Protein AF-A0A6S7H927-F1 (afdb_monomer)

Organism: Paramuricea clavata (NCBI:txid317549)

Solvent-accessible surface area (backbone atoms only — not comparable to full-atom values): 6350 Å² total; per-residue (Å²): 134,83,66,67,72,56,60,56,52,51,49,53,50,50,52,50,60,61,37,54,72,69,76,66,60,77,86,79,72,74,69,70,82,74,54,100,73,78,72,59,30,56,76,40,68,80,54,40,46,92,42,86,48,85,39,76,27,21,25,46,38,77,86,79,74,41,64,42,81,46,64,28,10,80,40,80,70,60,70,22,63,25,83,43,60,63,61,36,35,46,73,63,70,40,72,84,62,96,80,82,72,133

Foldseek 3Di:
DDDVVVVVVVVVVVVCVVCVVVPPDPPPPPPDPCDPPNDQQLPDDFDQDDAQDFQWWWFQDPVVRAIDIDGHRPDDGDSRTHNDRVVRCCSRVNPPPVPPDD

Sequence (102 aa):
MANSRHLLWTVVVFVVLLCGVYYWGPSVSQAETHDANGTNPCFEPKFVGPCRAAMPRYYYNQQSKACEMFIFGGCSANGNNFVKKEDCEITCLGHPTPSQGP

Nearest PDB structures (foldseek):
  3t62-assembly1_D  TM=9.738E-01  e=9.357E-07  Stichodactyla helianthus
  2ody-assembly2_F  TM=9.425E-01  e=8.196E-07  Rhipicephalus microplus
  3m7q-assembly1_B  TM=9.640E-01  e=1.303E-06  Stichodactyla helianthus
  1aal-assembly1_A  TM=9.554E-01  e=1.303E-06  Bos taurus
  1tfx-assembly2_D  TM=9.720E-01  e=1.698E-06  Homo sapiens

Secondary structure (DSSP, 8-state):
---HHHHHHHHHHHHHHHHTTTS-S----------SS---GGGSPP---S----EEEEEEETTTTEEEEEEE-SSS--SS-BSSHHHHHHHHT-S--S----

Structure (mmCIF, N/CA/C/O backbone):
data_AF-A0A6S7H927-F1
#
_entry.id   AF-A0A6S7H927-F1
#
loop_
_atom_site.group_PDB
_atom_site.id
_atom_site.type_symbol
_atom_site.label_atom_id
_atom_site.label_alt_id
_atom_site.label_comp_id
_atom_site.label_asym_id
_atom_site.label_entity_id
_atom_site.label_seq_id
_atom_site.pdbx_PDB_ins_code
_atom_site.Cartn_x
_atom_site.Cartn_y
_atom_site.Cartn_z
_atom_site.occupancy
_atom_site.B_iso_or_equiv
_atom_site.auth_seq_id
_atom_site.auth_comp_id
_atom_site.auth_asym_id
_atom_site.auth_atom_id
_atom_site.pdbx_PDB_model_num
ATOM 1 N N . MET A 1 1 ? 34.411 64.926 1.307 1.00 47.12 1 MET A N 1
ATOM 2 C CA . MET A 1 1 ? 33.242 64.622 0.456 1.00 47.12 1 MET A CA 1
ATOM 3 C C . MET A 1 1 ? 32.890 63.156 0.672 1.00 47.12 1 MET A C 1
ATOM 5 O O . MET A 1 1 ? 33.800 62.345 0.649 1.00 47.12 1 MET A O 1
ATOM 9 N N . ALA A 1 2 ? 31.619 62.884 0.993 1.00 47.84 2 ALA A N 1
ATOM 10 C CA . ALA A 1 2 ? 30.991 61.592 1.324 1.00 47.84 2 ALA A CA 1
ATOM 11 C C . ALA A 1 2 ? 31.633 60.759 2.466 1.00 47.84 2 ALA A C 1
ATOM 13 O O . ALA A 1 2 ? 32.577 60.000 2.286 1.00 47.84 2 ALA A O 1
ATOM 14 N N . ASN A 1 3 ? 31.067 60.891 3.670 1.00 42.34 3 ASN A N 1
ATOM 15 C CA . ASN A 1 3 ? 31.412 60.126 4.871 1.00 42.34 3 ASN A CA 1
ATOM 16 C C . ASN A 1 3 ? 30.984 58.647 4.719 1.00 42.34 3 ASN A C 1
ATOM 18 O O . ASN A 1 3 ? 29.792 58.358 4.641 1.00 42.34 3 ASN A O 1
ATOM 22 N N . SER A 1 4 ? 31.944 57.714 4.721 1.00 56.09 4 SER A 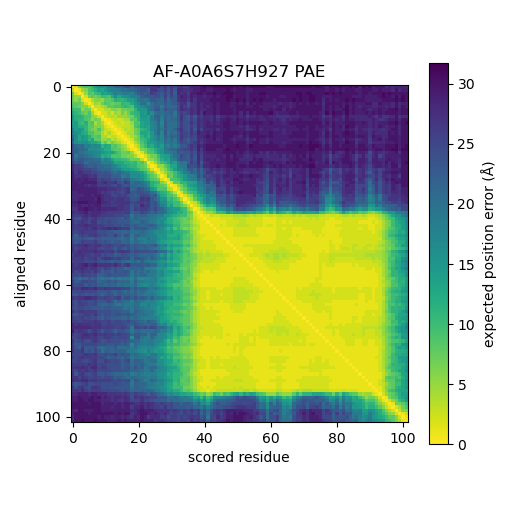N 1
ATOM 23 C CA . SER A 1 4 ? 31.766 56.252 4.546 1.00 56.09 4 SER A CA 1
ATOM 24 C C . SER A 1 4 ? 30.774 55.602 5.534 1.00 56.09 4 SER A C 1
ATOM 26 O O . SER A 1 4 ? 30.173 54.566 5.257 1.00 56.09 4 SER A O 1
ATOM 28 N N . ARG A 1 5 ? 30.489 56.265 6.663 1.00 57.22 5 ARG A N 1
ATOM 29 C CA . ARG A 1 5 ? 29.461 55.843 7.630 1.00 57.22 5 ARG A CA 1
ATOM 30 C C . ARG A 1 5 ? 28.030 55.924 7.076 1.00 57.22 5 ARG A C 1
ATOM 32 O O . ARG A 1 5 ? 27.180 55.155 7.513 1.00 57.22 5 ARG A O 1
ATOM 39 N N . HIS A 1 6 ? 27.778 56.802 6.098 1.00 57.59 6 HIS A N 1
ATOM 40 C CA . HIS A 1 6 ? 26.492 56.886 5.395 1.00 57.59 6 HIS A CA 1
ATOM 41 C C . HIS A 1 6 ? 26.294 55.724 4.417 1.00 57.59 6 HIS A C 1
ATOM 43 O O . HIS A 1 6 ? 25.177 55.237 4.299 1.00 57.59 6 HIS A O 1
ATOM 49 N N . LEU A 1 7 ? 27.363 55.249 3.765 1.00 57.28 7 LEU A N 1
ATOM 50 C CA . LEU A 1 7 ? 27.291 54.127 2.823 1.00 57.28 7 LEU A CA 1
ATOM 51 C C . LEU A 1 7 ? 27.118 52.779 3.546 1.00 57.28 7 LEU A C 1
ATOM 53 O O . LEU A 1 7 ? 26.488 51.869 3.024 1.00 57.28 7 LEU A O 1
ATOM 57 N N . LEU A 1 8 ? 27.624 52.663 4.777 1.00 58.81 8 LEU A N 1
ATOM 58 C CA . LEU A 1 8 ? 27.421 51.475 5.612 1.00 58.81 8 LEU A CA 1
ATOM 59 C C . LEU A 1 8 ? 26.002 51.412 6.204 1.00 58.81 8 LEU A C 1
ATOM 61 O O . LEU A 1 8 ? 25.405 50.339 6.236 1.00 58.81 8 LEU A O 1
ATOM 65 N N . TRP A 1 9 ? 25.418 52.546 6.612 1.00 51.78 9 TRP A N 1
ATOM 66 C CA . TRP A 1 9 ? 24.024 52.586 7.080 1.00 51.78 9 TRP A CA 1
ATOM 67 C C . TRP A 1 9 ? 23.008 52.379 5.949 1.00 51.78 9 TRP A C 1
ATOM 69 O O . TRP A 1 9 ? 22.016 51.682 6.154 1.00 51.78 9 TRP A O 1
ATOM 79 N N . THR A 1 10 ? 23.249 52.911 4.745 1.00 58.97 10 THR A N 1
ATOM 80 C CA . THR A 1 10 ? 22.361 52.663 3.598 1.00 58.97 10 THR A CA 1
ATOM 81 C C . THR A 1 10 ? 22.375 51.198 3.169 1.00 58.97 10 THR A C 1
ATOM 83 O O . THR A 1 10 ? 21.318 50.670 2.850 1.00 58.97 10 THR A O 1
ATOM 86 N N . VAL A 1 11 ? 23.517 50.503 3.228 1.00 62.28 11 VAL A N 1
ATOM 87 C CA . VAL A 1 11 ? 23.589 49.065 2.908 1.00 62.28 11 VAL A CA 1
ATOM 88 C C . VAL A 1 11 ? 22.838 48.215 3.939 1.00 62.28 11 VAL A C 1
ATOM 90 O O . VAL A 1 11 ? 22.107 47.313 3.545 1.00 62.28 11 VAL A O 1
ATOM 93 N N . VAL A 1 12 ? 22.912 48.525 5.238 1.00 63.41 12 VAL A N 1
ATOM 94 C CA . VAL A 1 12 ? 22.148 47.789 6.267 1.00 63.41 12 VAL A CA 1
ATOM 95 C C . VAL A 1 12 ? 20.643 48.043 6.140 1.00 63.41 12 VAL A C 1
ATOM 97 O O . VAL A 1 12 ? 19.861 47.104 6.240 1.00 63.41 12 VAL A O 1
ATOM 100 N N . VAL A 1 13 ? 20.217 49.272 5.832 1.00 62.50 13 VAL A N 1
ATOM 101 C CA . VAL A 1 13 ? 18.798 49.591 5.589 1.00 62.50 13 VAL A CA 1
ATOM 102 C C . VAL A 1 13 ? 18.288 48.945 4.295 1.00 62.50 13 VAL A C 1
ATOM 104 O O . VAL A 1 13 ? 17.167 48.451 4.277 1.00 62.50 13 VAL A O 1
ATOM 107 N N . PHE A 1 14 ? 19.102 48.847 3.240 1.00 60.16 14 PHE A N 1
ATOM 108 C CA . PHE A 1 14 ? 18.738 48.106 2.026 1.00 60.16 14 PHE A CA 1
ATOM 109 C C . PHE A 1 14 ? 18.677 46.590 2.253 1.00 60.16 14 PHE A C 1
ATOM 111 O O . PHE A 1 14 ? 17.779 45.946 1.723 1.00 60.16 14 PHE A O 1
ATOM 118 N N . VAL A 1 15 ? 19.553 46.013 3.082 1.00 62.81 15 VAL A N 1
ATOM 119 C CA . VAL A 1 15 ? 19.470 44.591 3.459 1.00 62.81 15 VAL A CA 1
ATOM 120 C C . VAL A 1 15 ? 18.263 44.335 4.367 1.00 62.81 15 VAL A C 1
ATOM 122 O O . VAL A 1 15 ? 17.586 43.332 4.197 1.00 62.81 15 VAL A O 1
ATOM 125 N N . VAL A 1 16 ? 17.909 45.255 5.267 1.00 63.50 16 VAL A N 1
ATOM 126 C CA . VAL A 1 16 ? 16.721 45.128 6.132 1.00 63.50 16 VAL A CA 1
ATOM 127 C C . VAL A 1 16 ? 15.414 45.390 5.373 1.0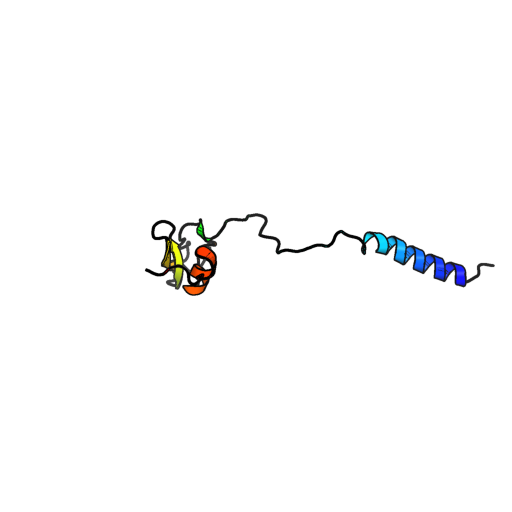0 63.50 16 VAL A C 1
ATOM 129 O O . VAL A 1 16 ? 14.413 44.756 5.679 1.00 63.50 16 VAL A O 1
ATOM 132 N N . LEU A 1 17 ? 15.397 46.243 4.345 1.00 62.00 17 LEU A N 1
ATOM 133 C CA . LEU A 1 17 ? 14.210 46.470 3.507 1.00 62.00 17 LEU A CA 1
ATOM 134 C C . LEU A 1 17 ? 14.028 45.395 2.426 1.00 62.00 17 LEU A C 1
ATOM 136 O O . LEU A 1 17 ? 12.893 45.053 2.111 1.00 62.00 17 LEU A O 1
ATOM 140 N N . LEU A 1 18 ? 15.112 44.803 1.912 1.00 63.09 18 LEU A N 1
ATOM 141 C CA . LEU A 1 18 ? 15.035 43.626 1.040 1.00 63.09 18 LEU A CA 1
ATOM 142 C C . LEU A 1 18 ? 14.747 42.343 1.836 1.00 63.09 18 LEU A C 1
ATOM 144 O O . LEU A 1 18 ? 14.042 41.476 1.332 1.00 63.09 18 LEU A O 1
ATOM 148 N N . CYS A 1 19 ? 15.190 42.239 3.094 1.00 58.94 19 CYS A N 1
ATOM 149 C CA . CYS A 1 19 ? 14.857 41.111 3.971 1.00 58.94 19 CYS A CA 1
ATOM 150 C C . CYS A 1 19 ? 13.561 41.302 4.774 1.00 58.94 19 CYS A C 1
ATOM 152 O O . CYS A 1 19 ? 13.005 40.317 5.246 1.00 58.94 19 CYS A O 1
ATOM 154 N N . GLY A 1 20 ? 13.018 42.514 4.897 1.00 58.94 20 GLY A N 1
ATOM 155 C CA . GLY A 1 20 ? 11.726 42.781 5.548 1.00 58.94 20 GLY A CA 1
ATOM 156 C C . GLY A 1 20 ? 10.527 42.226 4.773 1.00 58.94 20 GLY A C 1
ATOM 157 O O . GLY A 1 20 ? 9.464 42.020 5.346 1.00 58.94 20 GLY A O 1
ATOM 158 N N . VAL A 1 21 ? 10.726 41.904 3.492 1.00 58.47 21 VAL A N 1
ATOM 159 C CA . VAL A 1 21 ? 9.785 41.133 2.661 1.00 58.47 21 VAL A CA 1
ATOM 160 C C . VAL A 1 21 ? 10.082 39.623 2.700 1.00 58.47 21 VAL A C 1
ATOM 162 O O . VAL A 1 21 ? 9.257 38.828 2.266 1.00 58.47 21 VAL A O 1
ATOM 165 N N . TYR A 1 22 ? 11.231 39.211 3.255 1.00 56.41 22 TYR A N 1
ATOM 166 C CA . TYR A 1 22 ? 11.631 37.804 3.418 1.00 56.41 22 TYR A CA 1
ATOM 167 C C . TYR A 1 22 ? 11.523 37.272 4.857 1.00 56.41 22 TYR A C 1
ATOM 169 O O . TYR A 1 22 ? 11.543 36.061 5.041 1.00 56.41 22 TYR A O 1
ATOM 177 N N . TYR A 1 23 ? 11.390 38.128 5.874 1.00 59.56 23 TYR A N 1
ATOM 178 C CA . TYR A 1 23 ? 11.355 37.712 7.286 1.00 59.56 23 TYR A CA 1
ATOM 179 C C . TYR A 1 23 ? 10.090 38.115 8.056 1.00 59.56 23 TYR A C 1
ATOM 181 O O . TYR A 1 23 ? 10.020 37.927 9.267 1.00 59.56 23 TYR A O 1
ATOM 189 N N . TRP A 1 24 ? 9.051 38.569 7.353 1.00 59.72 24 TRP A N 1
ATOM 190 C CA . TRP A 1 24 ? 7.671 38.574 7.855 1.00 59.72 24 TRP A CA 1
ATOM 191 C C . TRP A 1 24 ? 6.702 38.070 6.776 1.00 59.72 24 TRP A C 1
ATOM 193 O O . TRP A 1 24 ? 5.715 38.706 6.418 1.00 59.72 24 TRP A O 1
ATOM 203 N N . GLY A 1 25 ? 7.007 36.886 6.238 1.00 56.50 25 GLY A N 1
ATOM 204 C CA . GLY A 1 25 ? 5.974 36.022 5.666 1.00 56.50 25 GLY A CA 1
ATOM 205 C C . GLY A 1 25 ? 5.130 35.431 6.803 1.00 56.50 25 GLY A C 1
ATOM 206 O O . GLY A 1 25 ? 5.660 35.254 7.905 1.00 56.50 25 GLY A O 1
ATOM 207 N N . PRO A 1 26 ? 3.831 35.143 6.590 1.00 57.72 26 PRO A N 1
ATOM 208 C CA . PRO A 1 26 ? 3.015 34.496 7.610 1.00 57.72 26 PRO A CA 1
ATOM 209 C C . PRO A 1 26 ? 3.722 33.217 8.051 1.00 57.72 26 PRO A C 1
ATOM 211 O O . PRO A 1 26 ? 4.377 32.567 7.235 1.00 57.72 26 PRO A O 1
ATOM 214 N N . SER A 1 27 ? 3.603 32.863 9.330 1.00 59.53 27 SER A N 1
ATOM 215 C CA . SER A 1 27 ? 3.999 31.552 9.833 1.00 59.53 27 SER A CA 1
ATOM 216 C C . SER A 1 27 ? 3.489 30.483 8.870 1.00 59.53 27 SER A C 1
ATOM 218 O O . SER A 1 27 ? 2.300 30.154 8.877 1.00 59.53 27 SER A O 1
ATOM 220 N N . VAL A 1 28 ? 4.383 29.955 8.030 1.00 50.97 28 VAL A N 1
ATOM 221 C CA . VAL A 1 28 ? 4.171 28.700 7.326 1.00 50.97 28 VAL A CA 1
ATOM 222 C C . VAL A 1 28 ? 4.170 27.653 8.427 1.00 50.97 28 VAL A C 1
ATOM 224 O O . VAL A 1 28 ? 5.175 27.039 8.767 1.00 50.97 28 VAL A O 1
ATOM 227 N N . SER A 1 29 ? 3.001 27.506 9.041 1.00 59.72 29 SER A N 1
ATOM 228 C CA . SER A 1 29 ? 2.558 26.243 9.586 1.00 59.72 29 SER A CA 1
ATOM 229 C C . SER A 1 29 ? 2.441 25.315 8.384 1.00 59.72 29 SER A C 1
ATOM 231 O O . SER A 1 29 ? 1.369 25.107 7.831 1.00 59.72 29 SER A O 1
ATOM 233 N N . GLN A 1 30 ? 3.574 24.778 7.929 1.00 49.00 30 GLN A N 1
ATOM 234 C CA . GLN A 1 30 ? 3.563 23.514 7.211 1.00 49.00 30 GLN A CA 1
ATOM 235 C C . GLN A 1 30 ? 3.155 22.450 8.241 1.00 49.00 30 GLN A C 1
ATOM 237 O O . GLN A 1 30 ? 3.959 21.650 8.704 1.00 49.00 30 GLN A O 1
ATOM 242 N N . ALA A 1 31 ? 1.876 22.478 8.627 1.00 58.41 31 ALA A N 1
ATOM 243 C CA . ALA A 1 31 ? 1.117 21.252 8.663 1.00 58.41 31 ALA A CA 1
ATOM 244 C C . ALA A 1 31 ? 1.207 20.729 7.229 1.00 58.41 31 ALA A C 1
ATOM 246 O O . ALA A 1 31 ? 0.649 21.325 6.311 1.00 58.41 31 ALA A O 1
ATOM 247 N N . GLU A 1 32 ? 2.119 19.778 7.057 1.00 57.28 32 GLU A N 1
ATOM 248 C CA . GLU A 1 32 ? 2.172 18.761 6.015 1.00 57.28 32 GLU A CA 1
ATOM 249 C C . GLU A 1 32 ? 1.259 19.069 4.826 1.00 57.28 32 GLU A C 1
ATOM 251 O O . GLU A 1 32 ? 0.038 18.922 4.899 1.00 57.28 32 GLU A O 1
ATOM 256 N N . THR A 1 33 ? 1.855 19.513 3.718 1.00 51.06 33 THR A N 1
ATOM 257 C CA . THR A 1 33 ? 1.168 19.593 2.432 1.00 51.06 3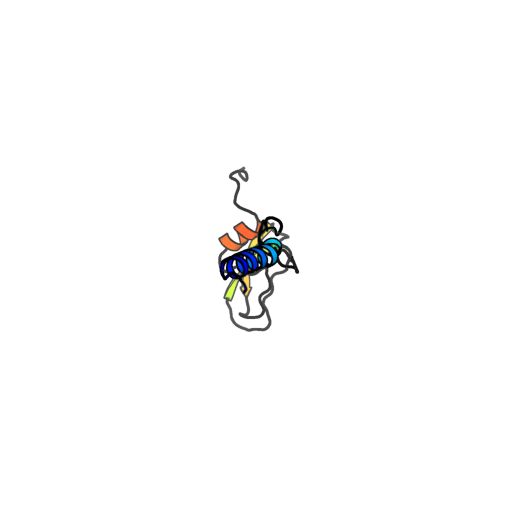3 THR A CA 1
ATOM 258 C C . THR A 1 33 ? 0.701 18.191 2.056 1.00 51.06 33 THR A C 1
ATOM 260 O O . THR A 1 33 ? 1.437 17.428 1.430 1.00 51.06 33 THR A O 1
ATOM 263 N N . HIS A 1 34 ? -0.518 17.847 2.468 1.00 59.19 34 HIS A N 1
ATOM 264 C CA . HIS A 1 34 ? -1.284 16.776 1.867 1.00 59.19 34 HIS A CA 1
ATOM 265 C C . HIS A 1 34 ? -1.359 17.084 0.371 1.00 59.19 34 HIS A C 1
ATOM 267 O O . HIS A 1 34 ? -1.800 18.158 -0.041 1.00 59.19 34 HIS A O 1
ATOM 273 N N . ASP A 1 35 ? -0.816 16.141 -0.387 1.00 65.19 35 ASP A N 1
ATOM 274 C CA . ASP A 1 35 ? -0.686 16.091 -1.834 1.00 65.19 35 ASP A CA 1
ATOM 275 C C . ASP A 1 35 ? -1.857 16.773 -2.568 1.00 65.19 35 ASP A C 1
ATOM 277 O O . ASP A 1 35 ? -3.030 16.519 -2.283 1.00 65.19 35 ASP A O 1
ATOM 281 N N . ALA A 1 36 ? -1.541 17.626 -3.545 1.00 54.25 36 ALA A N 1
ATOM 282 C CA . ALA A 1 36 ? -2.515 18.322 -4.387 1.00 54.25 36 ALA A CA 1
ATOM 283 C C . ALA A 1 36 ? -3.295 17.380 -5.333 1.00 54.25 36 ALA A C 1
ATOM 285 O O . ALA A 1 36 ? -4.059 17.844 -6.178 1.00 54.25 36 ALA A O 1
ATOM 286 N N . ASN A 1 37 ? -3.151 16.064 -5.162 1.00 61.09 37 ASN A N 1
ATOM 287 C CA . ASN A 1 37 ? -4.110 15.058 -5.591 1.00 61.09 37 ASN A CA 1
ATOM 288 C C . ASN A 1 37 ? -4.412 14.085 -4.435 1.00 61.09 37 ASN A C 1
ATOM 290 O O . ASN A 1 37 ? -3.970 12.942 -4.446 1.00 61.09 37 ASN A O 1
ATOM 294 N N . GLY A 1 38 ? -5.126 14.563 -3.410 1.00 58.28 38 GLY A N 1
ATOM 295 C CA . GLY A 1 38 ? -5.456 13.844 -2.172 1.00 58.28 38 GLY A CA 1
ATOM 296 C C . GLY A 1 38 ? -6.364 12.618 -2.341 1.00 58.28 38 GLY A C 1
ATOM 297 O O . GLY A 1 38 ? -7.437 12.553 -1.739 1.00 58.28 38 GLY A O 1
ATOM 298 N N . THR A 1 39 ? -5.956 11.629 -3.136 1.00 78.81 39 THR A N 1
ATOM 299 C CA . THR A 1 39 ? -6.592 10.316 -3.139 1.00 78.81 39 THR A CA 1
ATOM 300 C C . THR A 1 39 ? -6.153 9.572 -1.888 1.00 78.81 39 THR A C 1
ATOM 302 O O . THR A 1 39 ? -4.997 9.199 -1.706 1.00 78.81 39 THR A O 1
ATOM 305 N N . ASN A 1 40 ? -7.094 9.389 -0.965 1.00 91.06 40 ASN A N 1
ATOM 306 C CA . ASN A 1 40 ? -6.860 8.541 0.189 1.00 91.06 40 ASN A CA 1
ATOM 307 C C . ASN A 1 40 ? -6.664 7.095 -0.323 1.00 91.06 40 ASN A C 1
ATOM 309 O O . ASN A 1 40 ? -7.592 6.551 -0.937 1.00 91.06 40 ASN A O 1
ATOM 313 N N . PRO A 1 41 ? -5.498 6.463 -0.073 1.00 95.25 41 PRO A N 1
ATOM 314 C CA . PRO A 1 41 ? -5.179 5.130 -0.588 1.00 95.25 41 PRO A CA 1
ATOM 315 C C . PRO A 1 41 ? -6.222 4.088 -0.174 1.00 95.25 41 PRO A C 1
ATOM 317 O O . PRO A 1 41 ? -6.495 3.146 -0.907 1.00 95.25 41 PRO A O 1
ATOM 320 N N . CYS A 1 42 ? -6.888 4.288 0.958 1.00 96.69 42 CYS A N 1
ATOM 321 C CA . CYS A 1 42 ? -7.906 3.392 1.487 1.00 96.69 42 CYS A CA 1
ATOM 322 C C . CYS A 1 42 ? -9.189 3.363 0.640 1.00 96.69 42 CYS A C 1
ATOM 324 O O . CYS A 1 42 ? -10.003 2.449 0.785 1.00 96.69 42 CYS A O 1
ATOM 326 N N . PHE A 1 43 ? -9.388 4.332 -0.260 1.00 95.56 43 PHE A N 1
ATOM 327 C CA . PHE A 1 43 ? -10.512 4.325 -1.196 1.00 95.56 43 PHE A CA 1
ATOM 328 C C . PHE A 1 43 ? -10.174 3.748 -2.571 1.00 95.56 43 PHE A C 1
ATOM 330 O O . PHE A 1 43 ? -11.083 3.480 -3.358 1.00 95.56 43 PHE A O 1
ATOM 337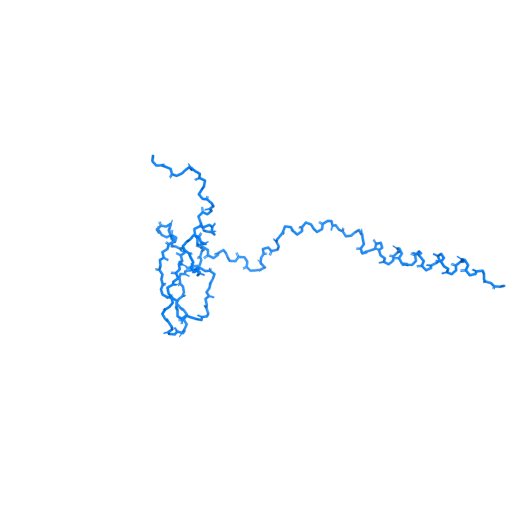 N N . GLU A 1 44 ? -8.899 3.499 -2.859 1.00 96.94 44 GLU A N 1
ATOM 338 C CA . GLU A 1 44 ? -8.492 2.909 -4.128 1.00 96.94 44 GLU A CA 1
ATOM 339 C C . GLU A 1 44 ? -8.694 1.380 -4.123 1.00 96.94 44 GLU A C 1
ATOM 341 O O . GLU A 1 44 ? -8.605 0.737 -3.075 1.00 96.94 44 GLU A O 1
ATOM 346 N N . PRO A 1 45 ? -8.978 0.746 -5.273 1.00 97.44 45 PRO A N 1
ATOM 347 C CA . PRO A 1 45 ? -9.055 -0.710 -5.357 1.00 97.44 45 PRO A CA 1
ATOM 348 C C . PRO A 1 45 ? -7.661 -1.345 -5.240 1.00 97.44 45 PRO A C 1
ATOM 350 O O . PRO A 1 45 ? -6.648 -0.691 -5.490 1.00 97.44 45 PRO A O 1
ATOM 353 N N . LYS A 1 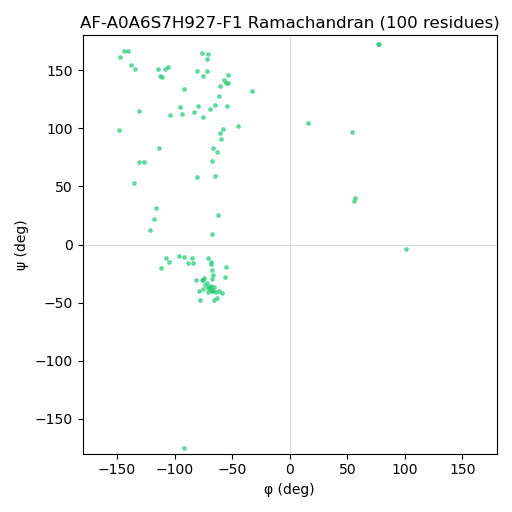46 ? -7.589 -2.653 -4.962 1.00 97.94 46 LYS A N 1
ATOM 354 C CA . LYS A 1 46 ? -6.338 -3.397 -5.183 1.00 97.94 46 LYS A CA 1
ATOM 355 C C . LYS A 1 46 ? -5.942 -3.333 -6.655 1.00 97.94 46 LYS A C 1
ATOM 357 O O . LYS A 1 46 ? -6.781 -3.549 -7.532 1.00 97.94 46 LYS A O 1
ATOM 362 N N . PHE A 1 47 ? -4.660 -3.110 -6.923 1.00 98.44 47 PHE A N 1
ATOM 363 C CA . PHE A 1 47 ? -4.146 -3.028 -8.284 1.00 98.44 47 PHE A CA 1
ATOM 364 C C . PHE A 1 47 ? -2.911 -3.909 -8.477 1.00 98.44 47 PHE A C 1
ATOM 366 O O . PHE A 1 47 ? -1.858 -3.676 -7.888 1.00 98.44 47 PHE A O 1
ATOM 373 N N . VAL A 1 48 ? -3.041 -4.938 -9.322 1.00 98.56 48 VAL A N 1
ATOM 374 C CA . VAL A 1 48 ? -1.950 -5.885 -9.619 1.00 98.56 48 VAL A CA 1
ATOM 375 C C . VAL A 1 48 ? -0.866 -5.231 -10.483 1.00 98.56 48 VAL A C 1
ATOM 377 O O . VAL A 1 48 ? 0.311 -5.527 -10.305 1.00 98.56 48 VAL A O 1
ATOM 380 N N . GLY A 1 49 ? -1.233 -4.310 -11.375 1.00 98.06 49 GLY A N 1
ATOM 381 C CA . GLY A 1 49 ? -0.309 -3.720 -12.342 1.00 98.06 49 GLY A CA 1
ATOM 382 C C . GLY A 1 49 ? 0.005 -4.635 -13.538 1.00 98.06 49 GLY A C 1
ATOM 383 O O . GLY A 1 49 ? -0.429 -5.787 -13.578 1.00 98.06 49 GLY A O 1
ATOM 384 N N . PRO A 1 50 ? 0.729 -4.121 -14.549 1.00 98.31 50 PRO A N 1
ATOM 385 C CA . PRO A 1 50 ? 0.987 -4.838 -15.804 1.00 98.31 50 PRO A CA 1
ATOM 386 C C . PRO A 1 50 ? 2.177 -5.812 -15.741 1.00 98.31 50 PRO A C 1
ATOM 388 O O . PRO A 1 50 ? 2.342 -6.651 -16.629 1.00 98.31 50 PRO A O 1
ATOM 391 N N . CYS A 1 51 ? 3.033 -5.695 -14.724 1.00 98.69 51 CYS A N 1
ATOM 392 C CA . CYS A 1 51 ? 4.183 -6.578 -14.539 1.00 98.69 51 CYS A CA 1
ATOM 393 C C . CYS A 1 51 ? 3.772 -7.960 -13.995 1.00 98.69 51 CYS A C 1
ATOM 395 O O . CYS A 1 51 ? 2.654 -8.155 -13.527 1.00 98.69 51 CYS A O 1
ATOM 397 N N . ARG A 1 52 ? 4.681 -8.943 -14.088 1.00 98.19 52 ARG A N 1
ATOM 398 C CA . ARG A 1 52 ? 4.408 -10.369 -13.804 1.00 98.19 52 ARG A CA 1
ATOM 399 C C . ARG A 1 52 ? 5.227 -10.947 -12.643 1.00 98.19 52 ARG A C 1
ATOM 401 O O . ARG A 1 52 ? 5.435 -12.157 -12.588 1.00 98.19 52 ARG A O 1
ATOM 408 N N . ALA A 1 53 ? 5.727 -10.105 -11.741 1.00 98.31 53 ALA A N 1
ATOM 409 C CA . ALA A 1 53 ? 6.284 -10.590 -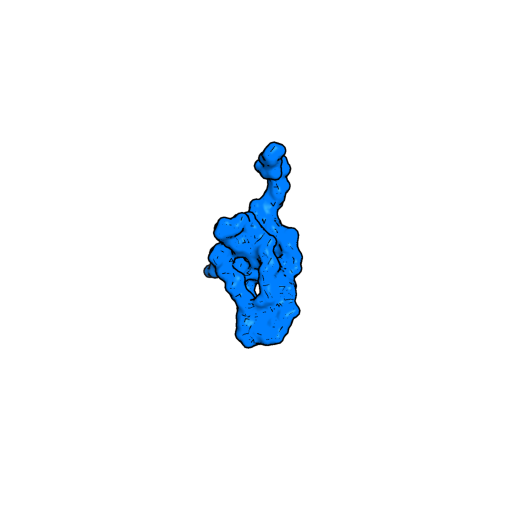10.482 1.00 98.31 53 ALA A CA 1
ATOM 410 C C . ALA A 1 53 ? 5.154 -11.084 -9.560 1.00 98.31 53 ALA A C 1
ATOM 412 O O . ALA A 1 53 ? 3.995 -10.710 -9.725 1.00 98.31 53 ALA A O 1
ATOM 413 N N . ALA A 1 54 ? 5.491 -11.915 -8.576 1.00 98.44 54 ALA A N 1
ATOM 414 C CA . ALA A 1 54 ? 4.555 -12.365 -7.552 1.00 98.44 54 ALA A CA 1
ATOM 415 C C . ALA A 1 54 ? 4.985 -11.802 -6.194 1.00 98.44 54 ALA A C 1
ATOM 417 O O . ALA A 1 54 ? 5.699 -12.460 -5.442 1.00 98.44 54 ALA A O 1
ATOM 418 N N . MET A 1 55 ? 4.608 -10.554 -5.908 1.00 98.62 55 MET A N 1
ATOM 4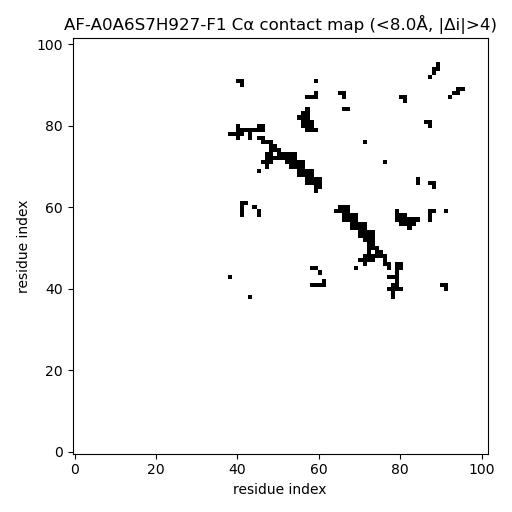19 C CA . MET A 1 55 ? 4.985 -9.873 -4.667 1.00 98.62 55 MET A CA 1
ATOM 420 C C . MET A 1 55 ? 3.794 -9.841 -3.701 1.00 98.62 55 MET A C 1
ATOM 422 O O . MET A 1 55 ? 2.825 -9.136 -3.988 1.00 98.62 55 MET A O 1
ATOM 426 N N . PRO A 1 56 ? 3.834 -10.561 -2.564 1.00 98.62 56 PRO A N 1
ATOM 427 C CA . PRO A 1 56 ? 2.808 -10.443 -1.534 1.00 98.62 56 PRO A CA 1
ATOM 428 C C . PRO A 1 56 ? 2.765 -9.015 -0.986 1.00 98.62 56 PRO A C 1
ATOM 430 O O . PRO A 1 56 ? 3.799 -8.454 -0.613 1.00 98.62 56 PRO A O 1
ATOM 433 N N . ARG A 1 57 ? 1.573 -8.422 -0.974 1.00 98.69 57 ARG A N 1
ATOM 434 C CA . ARG A 1 57 ? 1.284 -7.075 -0.469 1.00 98.69 57 ARG A CA 1
ATOM 435 C C . ARG A 1 57 ? -0.047 -7.079 0.264 1.00 98.69 57 ARG A C 1
ATOM 437 O O . ARG A 1 57 ? -0.820 -8.022 0.131 1.00 98.69 57 ARG A O 1
ATOM 444 N N . TYR A 1 58 ? -0.320 -6.016 1.002 1.00 98.75 58 TYR A N 1
ATOM 445 C CA . TYR A 1 58 ? -1.581 -5.772 1.683 1.00 98.75 58 TYR A CA 1
ATOM 446 C C . TYR A 1 58 ? -2.318 -4.609 1.027 1.00 98.75 58 TYR A C 1
ATOM 448 O O . TYR A 1 58 ? -1.694 -3.646 0.585 1.00 98.75 58 TYR A O 1
ATOM 456 N N . TYR A 1 59 ? -3.639 -4.704 0.968 1.00 98.62 59 TYR A N 1
ATOM 457 C CA . TYR A 1 59 ? -4.526 -3.616 0.568 1.00 98.62 59 TYR A CA 1
ATOM 458 C C . TYR A 1 59 ? -5.687 -3.537 1.557 1.00 98.62 59 TYR A C 1
ATOM 460 O O . TYR A 1 59 ? -6.096 -4.546 2.134 1.00 98.62 59 TYR A O 1
ATOM 468 N N . TYR A 1 60 ? -6.238 -2.348 1.743 1.00 98.44 60 TYR A N 1
ATOM 469 C CA . TYR A 1 60 ? -7.449 -2.152 2.514 1.00 98.44 60 TYR A CA 1
ATOM 470 C C . TYR A 1 60 ? -8.678 -2.508 1.676 1.00 98.44 60 TYR A C 1
ATOM 472 O O . TYR A 1 60 ? -8.944 -1.894 0.638 1.00 98.44 60 TYR A O 1
ATOM 480 N N . ASN A 1 61 ? -9.442 -3.496 2.135 1.00 98.12 61 ASN A N 1
ATOM 481 C CA . ASN A 1 61 ? -10.706 -3.888 1.539 1.00 98.12 61 ASN A CA 1
ATOM 482 C C . ASN A 1 61 ? -11.862 -3.168 2.245 1.00 98.12 61 ASN A C 1
ATOM 484 O O . ASN A 1 61 ? -12.201 -3.441 3.396 1.00 98.12 61 ASN A O 1
ATOM 488 N N . GLN A 1 62 ? -12.521 -2.264 1.521 1.00 95.94 62 GLN A N 1
ATOM 489 C CA . GLN A 1 62 ? -13.628 -1.469 2.052 1.00 95.94 62 GLN A CA 1
ATOM 490 C C . GLN A 1 62 ? -14.890 -2.281 2.375 1.00 95.94 62 GLN A C 1
ATOM 492 O O . GLN A 1 62 ? -15.716 -1.790 3.149 1.00 95.94 62 GLN A O 1
ATOM 497 N N . GLN A 1 63 ? -15.061 -3.465 1.775 1.00 96.00 63 GLN A N 1
ATOM 498 C CA . GLN A 1 63 ? -16.216 -4.337 2.008 1.00 96.00 63 GLN A CA 1
ATOM 499 C C . GLN A 1 63 ? -16.068 -5.092 3.328 1.00 96.00 63 GLN A C 1
ATOM 501 O O . GLN A 1 63 ? -16.993 -5.098 4.133 1.00 96.00 63 GLN A O 1
ATOM 506 N N . SER A 1 64 ? -14.896 -5.684 3.568 1.00 97.06 64 SER A N 1
ATOM 507 C CA . SER A 1 64 ? -14.591 -6.405 4.809 1.00 97.06 64 SER A CA 1
ATOM 508 C C . SER A 1 64 ? -14.106 -5.494 5.937 1.00 97.06 64 SER A C 1
ATOM 510 O O . SER A 1 64 ? -14.038 -5.940 7.078 1.00 97.06 64 SER A O 1
ATOM 512 N N . LYS A 1 65 ? -13.782 -4.227 5.633 1.00 95.94 65 LYS A N 1
ATOM 513 C CA . LYS A 1 65 ? -13.160 -3.270 6.564 1.00 95.94 65 LYS A CA 1
ATOM 514 C C . LYS A 1 65 ? -11.856 -3.812 7.156 1.00 95.94 65 LYS A C 1
ATOM 516 O O . LYS A 1 65 ? -11.558 -3.587 8.324 1.00 95.94 65 LYS A O 1
ATOM 521 N N . ALA A 1 66 ? -11.076 -4.526 6.346 1.00 96.75 66 ALA A N 1
ATOM 522 C CA . ALA A 1 66 ? -9.856 -5.189 6.786 1.00 96.75 66 ALA A CA 1
ATOM 523 C C . ALA A 1 66 ? -8.715 -5.035 5.775 1.00 96.75 66 ALA A C 1
ATOM 525 O O . ALA A 1 66 ? -8.933 -4.880 4.573 1.00 96.75 66 ALA A O 1
ATOM 526 N N . CYS A 1 67 ? -7.482 -5.113 6.276 1.00 98.19 67 CYS A N 1
ATOM 527 C CA . CYS A 1 67 ? -6.284 -5.215 5.452 1.00 98.19 67 CYS A CA 1
ATOM 528 C C . CYS A 1 67 ? -6.045 -6.673 5.045 1.00 98.19 67 CYS A C 1
ATOM 530 O O . CYS A 1 67 ? -5.766 -7.532 5.884 1.00 98.19 67 CYS A O 1
ATOM 532 N N . GLU A 1 68 ? -6.154 -6.945 3.749 1.00 98.56 68 GLU A N 1
ATOM 533 C CA . GLU A 1 68 ? -6.082 -8.279 3.154 1.00 98.56 68 GLU A CA 1
ATOM 534 C C . GLU A 1 68 ? -4.845 -8.418 2.266 1.00 98.56 68 GLU A C 1
ATOM 536 O O . GLU A 1 68 ? -4.394 -7.447 1.659 1.00 98.56 68 GLU A O 1
ATOM 541 N N . MET A 1 69 ? -4.311 -9.637 2.142 1.00 98.62 69 MET A N 1
ATOM 542 C CA . MET A 1 69 ? -3.216 -9.897 1.207 1.00 98.62 69 MET A CA 1
ATOM 543 C C . MET A 1 69 ? -3.696 -9.958 -0.248 1.00 98.62 69 MET A C 1
ATOM 545 O O . MET A 1 69 ? -4.757 -10.500 -0.557 1.00 98.62 69 MET A O 1
ATOM 549 N N . PHE A 1 70 ? -2.860 -9.474 -1.161 1.00 98.62 70 PHE A N 1
ATOM 550 C CA . PHE A 1 70 ? -2.982 -9.679 -2.600 1.00 98.62 70 PHE A CA 1
ATOM 551 C C . PHE A 1 70 ? -1.597 -9.831 -3.245 1.00 98.62 70 PHE A C 1
ATOM 553 O O . PHE A 1 70 ? -0.569 -9.549 -2.626 1.00 98.62 70 PHE A O 1
ATOM 560 N N . ILE A 1 71 ? -1.563 -10.295 -4.496 1.00 98.69 71 ILE A N 1
ATOM 561 C CA . ILE A 1 71 ? -0.326 -10.386 -5.276 1.00 98.69 71 ILE A CA 1
ATOM 562 C C . ILE A 1 71 ? -0.189 -9.144 -6.150 1.00 98.69 71 ILE A C 1
ATOM 564 O O . ILE A 1 71 ? -1.012 -8.895 -7.029 1.00 98.69 71 ILE A O 1
ATOM 568 N N . PHE A 1 72 ? 0.877 -8.386 -5.918 1.00 98.75 72 PHE A N 1
ATOM 569 C CA . PHE A 1 72 ? 1.280 -7.263 -6.745 1.00 98.75 72 PHE A CA 1
ATOM 570 C C . PHE A 1 72 ? 2.271 -7.716 -7.824 1.00 98.75 72 PHE A C 1
ATOM 572 O O . PHE A 1 72 ? 3.245 -8.416 -7.542 1.00 98.75 72 PHE A O 1
ATOM 579 N N . GLY A 1 73 ? 2.035 -7.266 -9.055 1.00 98.62 73 GLY A N 1
ATOM 580 C CA . GLY A 1 73 ? 2.808 -7.591 -10.252 1.00 98.62 73 GLY A CA 1
ATOM 581 C C . GLY A 1 73 ? 4.204 -6.970 -10.295 1.00 98.62 73 GLY A C 1
ATOM 582 O O . GLY A 1 73 ? 5.015 -7.355 -11.136 1.00 98.62 73 GLY A O 1
ATOM 583 N N . GLY A 1 74 ? 4.507 -6.024 -9.401 1.00 98.25 74 GLY A N 1
ATOM 584 C CA . GLY A 1 74 ? 5.842 -5.445 -9.223 1.00 98.25 74 GLY A CA 1
ATOM 585 C C . GLY A 1 74 ? 6.063 -4.073 -9.862 1.00 98.25 74 GLY A C 1
ATOM 586 O O . GLY A 1 74 ? 7.124 -3.490 -9.663 1.00 98.25 74 GLY A O 1
ATOM 587 N N . CYS A 1 75 ? 5.085 -3.522 -10.587 1.00 98.38 75 CYS A N 1
ATOM 588 C CA . CYS A 1 75 ? 5.169 -2.163 -11.129 1.00 98.38 75 CYS A CA 1
ATOM 589 C C . CYS A 1 75 ? 3.807 -1.460 -11.198 1.00 98.38 75 CYS A C 1
ATOM 591 O O . CYS A 1 75 ? 2.764 -2.112 -11.162 1.00 98.38 75 CYS A O 1
ATOM 593 N N . SER A 1 76 ? 3.838 -0.126 -11.301 1.00 97.31 76 SER A N 1
ATOM 594 C CA . SER A 1 76 ? 2.652 0.743 -11.367 1.00 97.31 76 SER A CA 1
ATOM 595 C C . SER A 1 76 ? 1.702 0.570 -10.179 1.00 97.31 76 SER A C 1
ATOM 597 O O . SER A 1 76 ? 0.494 0.556 -10.363 1.00 97.31 76 SER A O 1
ATOM 599 N N . ALA A 1 77 ? 2.233 0.409 -8.964 1.00 97.19 77 ALA A N 1
ATOM 600 C CA . ALA A 1 77 ? 1.397 0.385 -7.767 1.00 97.19 77 ALA A CA 1
ATOM 601 C C . ALA A 1 77 ? 0.576 1.677 -7.660 1.00 97.19 77 ALA A C 1
ATOM 603 O O . ALA A 1 77 ? 1.074 2.760 -7.963 1.00 97.19 77 ALA A O 1
ATOM 604 N N . ASN A 1 78 ? -0.662 1.537 -7.207 1.00 97.50 78 ASN A N 1
ATOM 605 C CA . ASN A 1 78 ? -1.466 2.649 -6.730 1.00 97.50 78 ASN A CA 1
ATOM 606 C C . ASN A 1 78 ? -1.275 2.810 -5.206 1.00 97.50 78 ASN A C 1
ATOM 608 O O . ASN A 1 78 ? -0.444 2.113 -4.614 1.00 97.50 78 ASN A O 1
ATOM 612 N N . GLY A 1 79 ? -2.012 3.722 -4.568 1.00 96.75 79 GLY A N 1
ATOM 613 C CA . GLY A 1 79 ? -1.826 4.034 -3.148 1.00 96.75 79 GLY A CA 1
ATOM 614 C C . GLY A 1 79 ? -2.213 2.886 -2.209 1.00 96.75 79 GLY A C 1
ATOM 615 O O . GLY A 1 79 ? -1.613 2.730 -1.147 1.00 96.75 79 GLY A O 1
ATOM 616 N N . ASN A 1 80 ? -3.177 2.044 -2.598 1.00 98.12 80 ASN A N 1
ATOM 617 C CA . ASN A 1 80 ? -3.636 0.907 -1.792 1.00 98.12 80 ASN A CA 1
ATOM 618 C C . ASN A 1 80 ? -2.713 -0.324 -1.905 1.00 98.12 80 ASN A C 1
ATOM 620 O O . ASN A 1 80 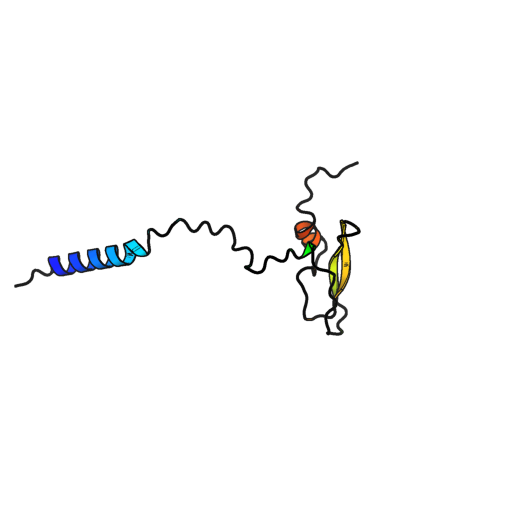? -3.122 -1.398 -2.357 1.00 98.12 80 ASN A O 1
ATOM 624 N N . ASN A 1 81 ? -1.435 -0.158 -1.557 1.00 98.50 81 ASN A N 1
ATOM 625 C CA . ASN A 1 81 ? -0.409 -1.186 -1.707 1.00 98.50 81 ASN A CA 1
ATOM 626 C C . ASN A 1 81 ? 0.653 -1.075 -0.605 1.00 98.50 81 ASN A C 1
ATOM 628 O O . ASN A 1 81 ? 1.601 -0.297 -0.700 1.00 98.50 81 ASN A O 1
ATOM 632 N N . PHE A 1 82 ? 0.516 -1.903 0.424 1.00 98.44 82 PHE A N 1
ATOM 633 C CA . PHE A 1 82 ? 1.363 -1.893 1.611 1.00 98.44 82 PHE A CA 1
ATOM 634 C C . PHE A 1 82 ? 2.217 -3.162 1.684 1.00 98.44 82 PHE A C 1
ATOM 636 O O . PHE A 1 82 ? 1.794 -4.247 1.287 1.00 98.44 82 PHE A O 1
ATOM 643 N N . VAL A 1 83 ? 3.445 -3.049 2.191 1.00 98.19 83 VAL A N 1
ATOM 644 C CA . VAL A 1 83 ? 4.333 -4.214 2.374 1.00 98.19 83 VAL A CA 1
ATOM 645 C C . VAL A 1 83 ? 3.951 -4.993 3.628 1.00 98.19 83 VAL A C 1
ATOM 647 O O . VAL A 1 83 ? 3.951 -6.223 3.617 1.00 98.19 83 VAL A O 1
ATOM 650 N N . LYS A 1 84 ? 3.611 -4.274 4.697 1.00 98.06 84 LYS A N 1
ATOM 651 C CA . LYS A 1 84 ? 3.217 -4.838 5.984 1.00 98.06 84 LYS A CA 1
ATOM 652 C C . LYS A 1 84 ? 1.727 -4.636 6.215 1.00 98.06 84 LYS A C 1
ATOM 654 O O . LYS A 1 84 ? 1.142 -3.665 5.731 1.00 98.06 84 LYS A O 1
ATOM 659 N N . LYS A 1 85 ? 1.124 -5.547 6.977 1.00 97.12 85 LYS A N 1
ATOM 660 C CA . LYS A 1 85 ? -0.287 -5.443 7.356 1.00 97.12 85 LYS A CA 1
ATOM 661 C C . LYS A 1 85 ? -0.504 -4.241 8.269 1.00 97.12 85 LYS A C 1
ATOM 663 O O . LYS A 1 85 ? -1.454 -3.497 8.077 1.00 97.12 85 LYS A O 1
ATOM 668 N N . GLU A 1 86 ? 0.426 -4.022 9.190 1.00 96.38 86 GLU A N 1
ATOM 669 C CA . GLU A 1 86 ? 0.384 -2.958 10.188 1.00 96.38 86 GLU A CA 1
ATOM 670 C C . GLU A 1 86 ? 0.383 -1.575 9.525 1.00 96.38 86 GLU A C 1
ATOM 672 O O . GLU A 1 86 ? -0.382 -0.707 9.928 1.00 96.38 86 GLU A O 1
ATOM 677 N N . ASP A 1 87 ? 1.170 -1.384 8.461 1.00 96.50 87 ASP A N 1
ATOM 678 C CA . ASP A 1 87 ? 1.205 -0.121 7.709 1.00 96.50 87 ASP A CA 1
ATOM 679 C C . ASP A 1 87 ? -0.153 0.164 7.043 1.00 96.50 87 ASP A C 1
ATOM 681 O O . ASP A 1 87 ? -0.640 1.294 7.075 1.00 96.50 87 ASP A O 1
ATOM 685 N N . CYS A 1 88 ? -0.796 -0.867 6.485 1.00 97.69 88 CYS A N 1
ATOM 686 C CA . CYS A 1 88 ? -2.153 -0.763 5.949 1.00 97.69 88 CYS A CA 1
ATOM 687 C C . CYS A 1 88 ? -3.166 -0.413 7.049 1.00 97.69 88 CYS A C 1
ATOM 689 O O . CYS A 1 88 ? -3.995 0.478 6.867 1.00 97.69 88 CYS A O 1
ATOM 691 N N . GLU A 1 89 ? -3.096 -1.090 8.197 1.00 95.94 89 GLU A N 1
ATOM 692 C CA . GLU A 1 89 ? -4.028 -0.886 9.309 1.00 95.94 89 GLU A CA 1
ATOM 693 C C . GLU A 1 89 ? -3.878 0.518 9.903 1.00 95.94 89 GLU A C 1
ATOM 695 O O . GLU A 1 89 ? -4.868 1.233 10.023 1.00 95.94 89 GLU A O 1
ATOM 700 N N . ILE A 1 90 ? -2.651 0.969 10.175 1.00 94.38 90 ILE A N 1
ATOM 701 C CA . ILE A 1 90 ? -2.381 2.323 10.678 1.00 94.38 90 ILE A CA 1
ATOM 702 C C . ILE A 1 90 ? -2.894 3.377 9.691 1.00 94.38 90 ILE A C 1
ATOM 704 O O . ILE A 1 90 ? -3.508 4.357 10.110 1.00 94.38 90 ILE A O 1
ATOM 708 N N . THR A 1 91 ? -2.691 3.160 8.388 1.00 94.38 91 THR A N 1
ATOM 709 C CA . THR A 1 91 ? -3.109 4.112 7.351 1.00 94.38 91 THR A CA 1
ATOM 710 C C . THR A 1 91 ? -4.632 4.165 7.189 1.00 94.38 91 THR A C 1
ATOM 712 O O . THR A 1 91 ? -5.188 5.248 7.019 1.00 94.3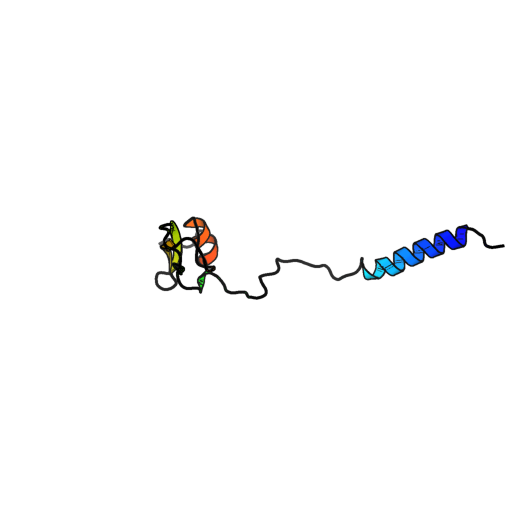8 91 THR A O 1
ATOM 715 N N . CYS A 1 92 ? -5.320 3.018 7.234 1.00 95.62 92 CYS A N 1
ATOM 716 C CA . CYS A 1 92 ? -6.721 2.912 6.803 1.00 95.62 92 CYS A CA 1
ATOM 717 C C . CYS A 1 92 ? -7.746 2.646 7.901 1.00 95.62 92 CYS A C 1
ATOM 719 O O . CYS A 1 92 ? -8.932 2.911 7.701 1.00 95.62 92 CYS A O 1
ATOM 721 N N . LEU A 1 93 ? -7.311 2.133 9.047 1.00 92.75 93 LEU A N 1
ATOM 722 C CA . LEU A 1 93 ? -8.142 1.911 10.230 1.00 92.75 93 LEU A CA 1
ATOM 723 C C . LEU A 1 93 ? -7.823 2.910 11.352 1.00 92.75 93 LEU A C 1
ATOM 725 O O . LEU A 1 93 ? -8.601 3.026 12.298 1.00 92.75 93 LEU A O 1
ATOM 729 N N . GLY A 1 94 ? -6.719 3.656 11.227 1.00 83.62 94 GLY A N 1
ATOM 730 C CA . GLY A 1 94 ? -6.166 4.481 12.296 1.00 83.62 94 GLY A CA 1
ATOM 731 C C . GLY A 1 94 ? -5.436 3.631 13.337 1.00 83.62 94 GLY A C 1
ATOM 732 O O . GLY A 1 94 ? -5.463 2.400 13.300 1.00 83.62 94 GLY A O 1
ATOM 733 N N . HIS A 1 95 ? -4.760 4.277 14.293 1.00 66.44 95 HIS A N 1
ATOM 734 C CA . HIS A 1 95 ? -4.255 3.551 15.458 1.00 66.44 95 HIS A CA 1
ATOM 735 C C . HIS A 1 95 ? -5.412 2.784 16.107 1.00 66.44 95 HIS A C 1
ATOM 737 O O . HIS A 1 95 ? -6.492 3.368 16.244 1.00 66.44 95 HIS A O 1
ATOM 743 N N . PRO A 1 96 ? -5.210 1.530 16.553 1.00 56.06 96 PRO A N 1
ATOM 744 C CA . PRO A 1 96 ? -6.170 0.896 17.432 1.00 56.06 96 PRO A CA 1
ATOM 745 C C . PRO A 1 96 ? -6.250 1.761 18.690 1.00 56.06 96 PRO A C 1
ATOM 747 O O . PRO A 1 96 ? -5.424 1.657 19.598 1.00 56.06 96 PRO A O 1
ATOM 750 N N . THR A 1 97 ? -7.236 2.656 18.754 1.00 49.28 97 THR A N 1
ATOM 751 C CA . THR A 1 97 ? -7.725 3.097 20.048 1.00 49.28 97 THR A CA 1
ATOM 752 C C . THR A 1 97 ? -8.120 1.814 20.783 1.00 49.28 97 THR A C 1
ATOM 754 O O . THR A 1 97 ? -8.695 0.921 20.152 1.00 49.28 97 THR A O 1
ATOM 757 N N . PRO A 1 98 ? -7.827 1.665 22.087 1.00 57.00 98 PRO A N 1
ATOM 758 C CA . PRO A 1 98 ? -8.199 0.480 22.872 1.00 57.00 98 PRO A CA 1
ATOM 759 C C . PRO A 1 98 ? -9.720 0.228 22.997 1.00 57.00 98 PRO A C 1
ATOM 761 O O . PRO A 1 98 ? -10.172 -0.364 23.967 1.00 57.00 98 PRO A O 1
ATOM 764 N N . SER A 1 99 ? -10.537 0.699 22.057 1.00 63.53 99 SER A N 1
ATOM 765 C CA . SER A 1 99 ? -11.994 0.754 22.107 1.00 63.53 99 SER A CA 1
ATOM 766 C C . SER A 1 99 ? -12.667 -0.108 21.034 1.00 63.53 99 SER A C 1
ATOM 768 O O . SER A 1 99 ? -13.734 0.250 20.542 1.00 63.53 99 SER A O 1
ATOM 770 N N . GLN A 1 100 ? -12.053 -1.222 20.645 1.00 46.97 100 GLN A N 1
ATOM 771 C CA . GLN A 1 100 ? -12.707 -2.279 19.866 1.00 46.97 100 GLN A CA 1
ATOM 772 C C . GLN A 1 100 ? -12.509 -3.596 20.623 1.00 46.97 100 GLN A C 1
ATOM 774 O O . GLN A 1 100 ? -11.696 -4.440 20.255 1.00 46.97 100 GLN A O 1
ATOM 779 N N . GLY A 1 101 ? -13.207 -3.712 21.751 1.00 45.50 101 GLY A N 1
ATOM 780 C CA . GLY A 1 101 ? -13.474 -4.985 22.412 1.00 45.50 101 GLY A CA 1
ATOM 781 C C . GLY A 1 101 ? -14.934 -5.388 22.188 1.00 45.50 101 GLY A C 1
ATOM 782 O O . GLY A 1 101 ? -15.781 -4.508 22.003 1.00 45.50 101 GLY A O 1
ATOM 783 N N . PRO A 1 102 ? -15.246 -6.689 22.202 1.00 47.53 102 PRO A N 1
ATOM 784 C CA . PRO A 1 102 ? -16.389 -7.230 22.927 1.00 47.53 102 PRO A CA 1
ATOM 785 C C . PRO A 1 102 ? -16.140 -7.216 24.442 1.00 47.53 102 PRO A C 1
ATOM 787 O O . PRO A 1 102 ? -14.976 -7.439 24.853 1.00 47.53 102 PRO A O 1
#

Mean predicted aligned error: 15.42 Å

pLDDT: mean 78.79, std 20.36, range [42.34, 98.75]

Radius of gyration: 26.72 Å; Cα contacts (8 Å, |Δi|>4): 121; chains: 1; bounding box: 50×77×39 Å

InterPro domains:
  IPR002223 Pancreatic trypsin inhibitor Kunitz domain [PF00014] (42-92)
  IPR002223 Pancreatic trypsin inhibitor Kunitz domain [PR00759] (39-53)
  IPR002223 Pancreatic trypsin inhibitor Kunitz domain [PR00759] (67-77)
  IPR002223 Pancreatic trypsin inhibitor Kunitz domain [PR00759] (77-92)
  IPR002223 Pancreatic trypsin inhibitor Kunitz domain [PS50279] (42-92)
  IPR002223 Pancreatic trypsin inhibitor Kunitz domain [SM00131] (40-93)
  IPR020901 Proteinase inhibitor I2, Kunitz, conserved site [PS00280] (70-88)
  IPR036880 Pancreatic trypsin inhibitor Kunitz domain superfamily [G3DSA:4.10.410.10] (29-98)
  IPR036880 Pancreatic trypsin inhibitor Kunitz domain superfamily [SSF57362] (39-95)
  IPR050098 Tissue factor pathway inhibitor/Kunitz-type serine protease inhibitor-like [PTHR10083] (34-92)